Protein AF-A0A927RPT2-F1 (afdb_monomer_lite)

Organism: NCBI:txid648752

Radius of gyration: 16.85 Å; chains: 1; bounding box: 37×35×57 Å

Structure (mmCIF, N/CA/C/O backbone):
data_AF-A0A927RPT2-F1
#
_entry.id   AF-A0A927RPT2-F1
#
loop_
_atom_site.group_PDB
_atom_site.id
_atom_site.type_symbol
_atom_site.label_atom_id
_atom_site.label_alt_id
_atom_site.label_comp_id
_atom_site.label_asym_id
_atom_site.label_entity_id
_atom_site.label_seq_id
_atom_site.pdbx_PDB_ins_code
_atom_site.Cartn_x
_atom_site.Cartn_y
_atom_site.Cartn_z
_atom_site.occupancy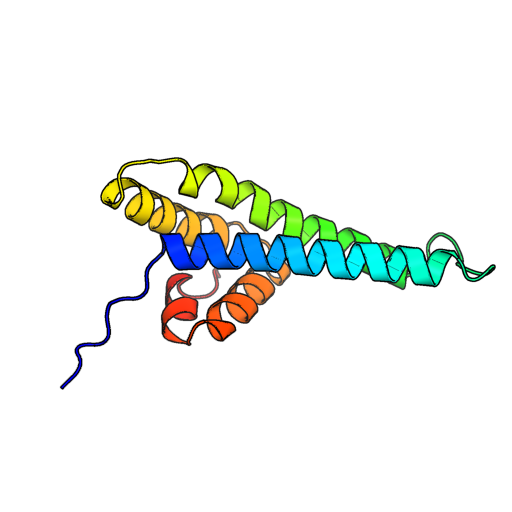
_atom_site.B_iso_or_equiv
_atom_site.auth_seq_id
_atom_site.auth_comp_id
_atom_site.auth_asym_id
_atom_site.auth_atom_id
_atom_site.pdbx_PDB_model_num
ATOM 1 N N . MET A 1 1 ? 2.027 20.864 27.522 1.00 41.81 1 MET A N 1
ATOM 2 C CA . MET A 1 1 ? 2.368 19.452 27.243 1.00 41.81 1 MET A CA 1
ATOM 3 C C . MET A 1 1 ? 1.421 18.969 26.150 1.00 41.81 1 MET A C 1
ATOM 5 O O . MET A 1 1 ? 0.259 18.718 26.440 1.00 41.81 1 MET A O 1
ATOM 9 N N . PHE A 1 2 ? 1.846 18.984 24.883 1.00 44.00 2 PHE A N 1
ATOM 10 C CA . PHE A 1 2 ? 1.004 18.515 23.776 1.00 44.00 2 PHE A CA 1
ATOM 11 C C . PHE A 1 2 ? 0.987 16.987 23.801 1.00 44.00 2 PHE A C 1
ATOM 13 O O . PHE A 1 2 ? 2.031 16.348 23.716 1.00 44.00 2 PHE A O 1
ATOM 20 N N . ARG A 1 3 ? -0.194 16.400 23.994 1.00 49.38 3 ARG A N 1
ATOM 21 C CA . ARG A 1 3 ? -0.384 14.950 23.950 1.00 49.38 3 ARG A CA 1
ATOM 22 C C . ARG A 1 3 ? -0.233 14.536 22.486 1.00 49.38 3 ARG A C 1
ATOM 24 O O . ARG A 1 3 ? -1.083 14.910 21.682 1.00 49.38 3 ARG A O 1
ATOM 31 N N . ALA A 1 4 ? 0.847 13.837 22.138 1.00 60.62 4 ALA A N 1
ATOM 32 C CA . ALA A 1 4 ? 1.010 13.287 20.795 1.00 60.62 4 ALA A CA 1
ATOM 33 C C . ALA A 1 4 ? -0.232 12.442 20.470 1.00 60.62 4 ALA A C 1
ATOM 35 O O . ALA A 1 4 ? -0.588 11.524 21.218 1.00 60.62 4 ALA A O 1
ATOM 36 N N . SER A 1 5 ? -0.964 12.821 19.423 1.00 70.06 5 SER A N 1
ATOM 37 C CA . SER A 1 5 ? -2.113 12.048 18.961 1.00 70.06 5 SER A CA 1
ATOM 38 C C . SER A 1 5 ? -1.617 10.695 18.468 1.00 70.06 5 SER A C 1
ATOM 40 O O . SER A 1 5 ? -0.622 10.649 17.748 1.00 70.06 5 SER A O 1
ATOM 42 N N . LYS A 1 6 ? -2.307 9.607 18.827 1.00 83.00 6 LYS A N 1
ATOM 43 C CA . LYS A 1 6 ? -1.976 8.269 18.319 1.00 83.00 6 LYS A CA 1
ATOM 44 C C . LYS A 1 6 ? -1.914 8.285 16.779 1.00 83.00 6 LYS A C 1
ATOM 46 O O . LYS A 1 6 ? -2.771 8.938 16.173 1.00 83.00 6 LYS A O 1
ATOM 51 N N . PRO A 1 7 ? -0.953 7.577 16.159 1.00 87.31 7 PRO A N 1
ATOM 52 C CA . PRO A 1 7 ? -0.863 7.493 14.706 1.00 87.31 7 PRO A CA 1
ATOM 53 C C . PRO A 1 7 ? -2.150 6.889 14.126 1.00 87.31 7 PRO A C 1
ATOM 55 O O . PRO A 1 7 ? -2.715 5.940 14.674 1.00 87.31 7 PRO A O 1
ATOM 58 N N . SER A 1 8 ? -2.641 7.483 13.037 1.00 94.38 8 SER A N 1
ATOM 59 C CA . SER A 1 8 ? -3.857 7.046 12.340 1.00 94.38 8 SER A CA 1
ATOM 60 C C . SER A 1 8 ? -3.507 5.974 11.312 1.00 94.38 8 SER A C 1
ATOM 62 O O . SER A 1 8 ? -2.627 6.173 10.472 1.00 94.38 8 SER A O 1
ATOM 64 N N . ARG A 1 9 ? -4.216 4.846 11.352 1.00 94.31 9 ARG A N 1
ATOM 65 C CA . ARG A 1 9 ? -3.978 3.711 10.454 1.00 94.31 9 ARG A CA 1
ATOM 66 C C . ARG A 1 9 ? -4.550 3.983 9.079 1.00 94.31 9 ARG A C 1
ATOM 68 O O . ARG A 1 9 ? -3.889 3.712 8.084 1.00 94.31 9 ARG A O 1
ATOM 75 N N . SER A 1 10 ? -5.722 4.613 9.014 1.00 94.44 10 SER A N 1
ATOM 76 C CA . SER A 1 10 ? -6.282 5.050 7.731 1.00 94.44 10 SER A CA 1
ATOM 77 C C . SER A 1 10 ? -5.367 6.066 7.030 1.00 94.44 10 SER A C 1
ATOM 79 O O . SER A 1 10 ? -5.184 5.999 5.815 1.00 94.44 10 SER A O 1
ATOM 81 N N . ARG A 1 11 ? -4.695 6.946 7.790 1.00 94.75 11 ARG A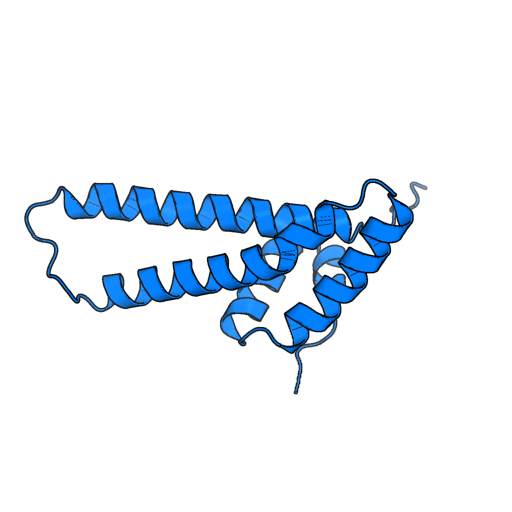 N 1
ATOM 82 C CA . ARG A 1 11 ? -3.653 7.836 7.258 1.00 94.75 11 ARG A CA 1
ATOM 83 C C . ARG A 1 11 ? -2.425 7.069 6.769 1.00 94.75 11 ARG A C 1
ATOM 85 O O . ARG A 1 11 ? -1.911 7.409 5.708 1.00 94.75 11 ARG A O 1
ATOM 92 N N . ALA A 1 12 ? -1.961 6.066 7.514 1.00 95.19 12 ALA A N 1
ATOM 93 C CA . ALA A 1 12 ? -0.839 5.220 7.104 1.00 95.19 12 ALA A CA 1
ATOM 94 C C . ALA A 1 12 ? -1.129 4.533 5.758 1.00 95.19 12 ALA A C 1
ATOM 96 O O . ALA A 1 12 ? -0.338 4.633 4.823 1.00 95.19 12 ALA A O 1
ATOM 97 N N . VAL A 1 13 ? -2.316 3.930 5.631 1.00 95.19 13 VAL A N 1
ATOM 98 C CA . VAL A 1 13 ? -2.797 3.304 4.393 1.00 95.19 13 VAL A CA 1
ATOM 99 C C . VAL A 1 13 ? -2.884 4.318 3.249 1.00 95.19 13 VAL A C 1
ATOM 101 O O . VAL A 1 13 ? -2.345 4.081 2.170 1.00 95.19 13 VAL A O 1
ATOM 104 N N . GLY A 1 14 ? -3.501 5.481 3.483 1.00 95.12 14 GLY A N 1
ATOM 105 C CA . GLY A 1 14 ? -3.590 6.540 2.473 1.00 95.12 14 GLY A CA 1
ATOM 106 C C . GLY A 1 14 ? -2.223 7.039 2.004 1.00 95.12 14 GLY A C 1
ATOM 107 O O . GLY A 1 14 ? -2.038 7.321 0.821 1.00 95.12 14 GLY A O 1
ATOM 108 N N . TYR A 1 15 ? -1.246 7.100 2.906 1.00 95.75 15 TYR A N 1
ATOM 109 C CA . TYR A 1 15 ? 0.117 7.475 2.560 1.00 95.75 15 TYR A CA 1
ATOM 110 C C . TYR A 1 15 ? 0.828 6.404 1.732 1.00 95.75 15 TYR A C 1
ATOM 112 O O . TYR A 1 15 ? 1.458 6.752 0.738 1.00 95.75 15 TYR A O 1
ATOM 120 N N . LEU A 1 16 ? 0.685 5.120 2.079 1.00 95.62 16 LEU A N 1
ATOM 121 C CA . LEU A 1 16 ? 1.216 4.016 1.271 1.00 95.62 16 LEU A CA 1
ATOM 122 C C . LEU A 1 16 ? 0.661 4.050 -0.156 1.00 95.62 16 LEU A C 1
ATOM 124 O O . LEU A 1 16 ? 1.437 4.002 -1.107 1.00 95.62 16 LEU A O 1
ATOM 128 N N . LEU A 1 17 ? -0.654 4.223 -0.315 1.00 95.44 17 LEU A N 1
ATOM 129 C CA . LEU A 1 17 ? -1.287 4.355 -1.632 1.00 95.44 17 LEU A CA 1
ATOM 130 C C . LEU A 1 17 ? -0.736 5.550 -2.414 1.00 95.44 17 LEU A C 1
ATOM 132 O O . LEU A 1 17 ? -0.409 5.435 -3.595 1.00 95.44 17 LEU A O 1
ATOM 136 N N . HIS A 1 18 ? -0.606 6.702 -1.755 1.00 95.25 18 HIS A N 1
ATOM 137 C CA . HIS A 1 18 ? -0.072 7.902 -2.387 1.00 95.25 18 HIS A CA 1
ATOM 138 C C . HIS A 1 18 ? 1.380 7.712 -2.846 1.00 95.25 18 HIS A C 1
ATOM 140 O O . HIS A 1 18 ? 1.698 8.006 -3.998 1.00 95.25 18 HIS A O 1
ATOM 146 N N . GLN A 1 19 ? 2.241 7.176 -1.976 1.00 96.00 19 GLN A N 1
ATOM 147 C CA . GLN A 1 19 ? 3.638 6.889 -2.300 1.00 96.00 19 GLN A CA 1
ATOM 148 C C . GLN A 1 19 ? 3.757 5.867 -3.428 1.00 96.00 19 GLN A C 1
ATOM 150 O O . GLN A 1 19 ? 4.542 6.074 -4.349 1.00 96.00 19 GLN A O 1
ATOM 155 N N . GLY A 1 20 ? 2.941 4.811 -3.412 1.00 95.00 20 GLY A N 1
ATOM 156 C CA . GLY A 1 20 ? 2.952 3.808 -4.470 1.00 95.00 20 GLY A CA 1
ATOM 157 C C . GLY A 1 20 ? 2.595 4.391 -5.836 1.00 95.00 20 GLY A C 1
ATOM 158 O O . GLY A 1 20 ? 3.303 4.155 -6.813 1.00 95.00 20 GLY A O 1
ATOM 159 N N . ILE A 1 21 ? 1.565 5.242 -5.903 1.00 94.56 21 ILE A N 1
ATOM 160 C CA . ILE A 1 21 ? 1.195 5.951 -7.138 1.00 94.56 21 ILE A CA 1
ATOM 161 C C . ILE A 1 21 ? 2.336 6.853 -7.626 1.00 94.56 21 ILE A C 1
ATOM 163 O O . ILE A 1 21 ? 2.619 6.885 -8.827 1.00 94.56 21 ILE A O 1
ATOM 167 N N . LEU A 1 22 ? 2.980 7.603 -6.726 1.00 94.19 22 LEU A N 1
ATOM 168 C CA . LEU A 1 22 ? 4.088 8.489 -7.090 1.00 94.19 22 LEU A CA 1
ATOM 169 C C . LEU A 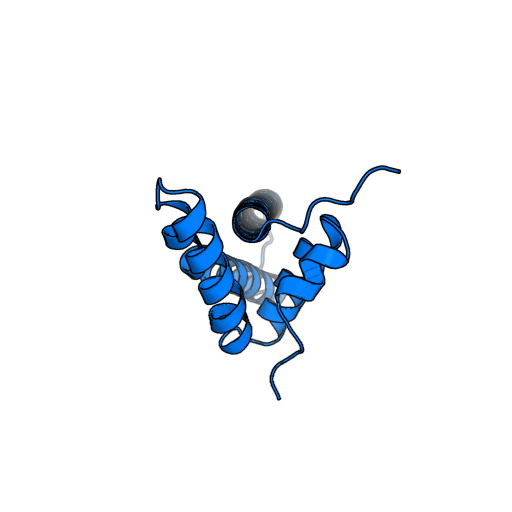1 22 ? 5.302 7.710 -7.600 1.00 94.19 22 LEU A C 1
ATOM 171 O O . LEU A 1 22 ? 5.854 8.083 -8.634 1.00 94.19 22 LEU A O 1
ATOM 175 N N . GLU A 1 23 ? 5.687 6.625 -6.927 1.00 93.56 23 GLU A N 1
ATOM 176 C CA . GLU A 1 23 ? 6.838 5.808 -7.319 1.00 93.56 23 GLU A CA 1
ATOM 177 C C . GLU A 1 23 ? 6.586 5.146 -8.677 1.00 93.56 23 GLU A C 1
ATOM 179 O O . GLU A 1 23 ? 7.410 5.292 -9.576 1.00 93.56 23 GLU A O 1
ATOM 184 N N . ILE A 1 24 ? 5.409 4.535 -8.887 1.00 91.75 24 ILE A N 1
ATOM 185 C CA . ILE A 1 24 ? 5.013 3.949 -10.182 1.00 91.75 24 ILE A CA 1
ATOM 186 C C . ILE A 1 24 ? 5.042 5.000 -11.297 1.00 91.75 24 ILE A C 1
ATOM 188 O O . ILE A 1 24 ? 5.540 4.729 -12.392 1.00 91.75 24 ILE A O 1
ATOM 192 N N . ARG A 1 25 ? 4.541 6.215 -11.040 1.00 89.06 25 ARG A N 1
ATOM 193 C CA . ARG A 1 25 ? 4.559 7.308 -12.024 1.00 89.06 25 ARG A CA 1
ATOM 194 C C . ARG A 1 25 ? 5.969 7.782 -12.348 1.00 89.06 25 ARG A C 1
ATOM 196 O O . ARG A 1 25 ? 6.277 7.954 -13.524 1.00 89.06 25 ARG A O 1
ATOM 203 N N . ALA A 1 26 ? 6.809 7.990 -11.337 1.00 86.69 26 ALA A N 1
ATOM 204 C CA . ALA A 1 26 ? 8.195 8.414 -11.519 1.00 86.69 26 ALA A CA 1
ATOM 205 C C . ALA A 1 26 ? 8.979 7.376 -12.329 1.00 86.69 26 ALA A C 1
ATOM 207 O O . ALA A 1 26 ? 9.648 7.712 -13.304 1.00 86.69 26 ALA A O 1
ATOM 208 N N . MET A 1 27 ? 8.800 6.106 -11.975 1.00 86.75 27 MET A N 1
ATOM 209 C CA . MET A 1 27 ? 9.326 4.957 -12.691 1.00 86.75 27 MET A CA 1
ATOM 210 C C . MET A 1 27 ? 8.843 4.947 -14.157 1.00 86.75 27 MET A C 1
ATOM 212 O O . MET A 1 27 ? 9.656 4.898 -15.080 1.00 86.75 27 MET A O 1
ATOM 216 N N . SER A 1 28 ? 7.536 5.045 -14.402 1.00 82.94 28 SER A N 1
ATOM 217 C CA . SER A 1 28 ? 6.953 5.102 -15.758 1.00 82.94 28 SER A CA 1
ATOM 218 C C . SER A 1 28 ? 7.505 6.249 -16.601 1.00 82.94 28 SER A C 1
ATOM 220 O O . SER A 1 28 ? 7.882 6.039 -17.750 1.00 82.94 28 SER A O 1
ATOM 222 N N . ALA A 1 29 ? 7.626 7.447 -16.028 1.00 80.44 29 ALA A N 1
ATOM 223 C CA . ALA A 1 29 ? 8.170 8.606 -16.729 1.00 80.44 29 ALA A CA 1
ATOM 224 C C . ALA A 1 29 ? 9.664 8.450 -17.058 1.00 80.44 29 ALA A C 1
ATOM 226 O O . ALA A 1 29 ? 10.081 8.759 -18.175 1.00 80.44 29 ALA A O 1
ATOM 227 N N . ALA A 1 30 ? 10.461 7.940 -16.113 1.00 75.69 30 ALA A N 1
ATOM 228 C CA . ALA A 1 30 ? 11.882 7.678 -16.326 1.00 75.69 30 ALA A CA 1
ATOM 229 C C . ALA A 1 30 ? 12.105 6.669 -17.463 1.00 75.69 30 ALA A C 1
ATOM 231 O O . ALA A 1 30 ? 12.996 6.864 -18.289 1.00 75.69 30 ALA A O 1
ATOM 232 N N . ARG A 1 31 ? 11.254 5.635 -17.567 1.00 68.31 31 ARG A N 1
ATOM 233 C CA . ARG A 1 31 ? 11.317 4.679 -18.681 1.00 68.31 31 ARG A CA 1
ATOM 234 C C . ARG A 1 31 ? 11.021 5.343 -20.020 1.00 68.31 31 ARG A C 1
ATOM 236 O O . ARG A 1 31 ? 11.781 5.117 -20.957 1.00 68.31 31 ARG A O 1
ATOM 243 N N . THR A 1 32 ? 9.980 6.171 -20.105 1.00 66.62 32 THR A N 1
ATOM 244 C CA . THR A 1 32 ? 9.643 6.895 -21.342 1.00 66.62 32 THR A CA 1
ATOM 245 C C . THR A 1 32 ? 10.830 7.716 -21.845 1.00 66.62 32 THR A C 1
ATOM 247 O O . THR A 1 32 ? 11.167 7.630 -23.022 1.00 66.62 32 THR A O 1
ATOM 250 N N . LEU A 1 33 ? 11.517 8.433 -20.948 1.00 63.34 33 LEU A N 1
ATOM 251 C CA . LEU A 1 33 ? 12.695 9.241 -21.287 1.00 63.34 33 LEU A CA 1
ATOM 252 C C . LEU A 1 33 ? 13.892 8.400 -21.766 1.00 63.34 33 LEU A C 1
ATOM 254 O O . LEU A 1 33 ? 14.604 8.816 -22.673 1.00 63.34 33 LEU A O 1
ATOM 258 N N . LEU A 1 34 ? 14.103 7.214 -21.189 1.00 63.56 34 LEU A N 1
ATOM 259 C CA . LEU A 1 34 ? 15.183 6.301 -21.589 1.00 63.56 34 LEU A CA 1
ATOM 260 C C . LEU A 1 34 ? 14.862 5.511 -22.867 1.00 63.56 34 LEU A C 1
ATOM 262 O O . LEU A 1 34 ? 15.769 5.065 -23.556 1.00 63.56 34 LEU A O 1
ATOM 266 N N . SER A 1 35 ? 13.580 5.301 -23.181 1.00 57.47 35 SER A N 1
ATOM 267 C CA . SER A 1 35 ? 13.145 4.595 -24.397 1.00 57.47 35 SER A CA 1
ATOM 268 C C . SER A 1 35 ? 13.190 5.455 -25.662 1.00 57.47 35 SER A C 1
ATOM 270 O O . SER A 1 35 ? 13.181 4.914 -26.762 1.00 57.47 35 SER A O 1
ATOM 272 N N . THR A 1 36 ? 13.232 6.783 -25.512 1.00 56.78 36 THR A N 1
ATOM 273 C CA . THR A 1 36 ? 13.403 7.726 -26.627 1.00 56.78 36 THR A CA 1
ATOM 274 C C . THR A 1 36 ? 14.853 7.869 -27.091 1.00 56.78 36 THR A C 1
ATOM 276 O O . THR A 1 36 ? 15.075 8.439 -28.154 1.00 56.78 36 THR A O 1
ATOM 279 N N . ASP A 1 37 ? 15.819 7.341 -26.334 1.00 55.94 37 ASP A N 1
ATOM 280 C CA . ASP A 1 37 ? 17.182 7.127 -26.822 1.00 55.94 37 ASP A CA 1
ATOM 281 C C . ASP A 1 37 ? 17.189 5.842 -27.668 1.00 55.94 37 ASP A C 1
ATOM 283 O O . ASP A 1 37 ? 16.850 4.758 -27.182 1.00 55.94 37 ASP A O 1
ATOM 287 N N . GLU A 1 38 ? 17.531 5.964 -28.952 1.00 50.34 38 GLU A N 1
ATOM 288 C CA . GLU A 1 38 ? 17.628 4.870 -29.929 1.00 50.34 38 GLU A CA 1
ATOM 289 C C . GLU A 1 38 ? 18.726 3.866 -29.523 1.00 50.34 38 GLU A C 1
ATOM 291 O O . GLU A 1 38 ? 19.843 3.881 -30.032 1.00 50.34 38 GLU A O 1
ATOM 296 N N . GLY A 1 39 ? 18.437 2.999 -28.554 1.00 55.03 39 GLY A N 1
ATOM 297 C CA . GLY A 1 39 ? 19.401 2.008 -28.066 1.00 55.03 39 GLY A CA 1
ATOM 298 C C . GLY A 1 39 ? 18.941 1.151 -26.888 1.00 55.03 39 GLY A C 1
ATOM 299 O O . GLY A 1 39 ? 19.746 0.394 -26.349 1.00 55.03 39 GLY A O 1
ATOM 300 N N . ALA A 1 40 ? 17.680 1.254 -26.458 1.00 58.16 40 ALA A N 1
ATOM 301 C CA . ALA A 1 40 ? 17.165 0.423 -25.375 1.00 58.16 40 ALA A CA 1
ATOM 302 C C . ALA A 1 40 ? 17.096 -1.055 -25.808 1.00 58.16 40 ALA A C 1
ATOM 304 O O . ALA A 1 40 ? 16.204 -1.444 -26.559 1.00 58.16 40 ALA A O 1
ATOM 305 N N . ASP A 1 41 ? 18.040 -1.859 -25.317 1.00 58.56 41 ASP A N 1
ATOM 306 C CA . ASP A 1 41 ? 18.103 -3.304 -25.545 1.00 58.56 41 ASP A CA 1
ATOM 307 C C . ASP A 1 41 ? 16.913 -4.004 -24.849 1.00 58.56 41 ASP A C 1
ATOM 309 O O . ASP A 1 41 ? 16.815 -3.943 -23.612 1.00 58.56 41 ASP A O 1
ATOM 313 N N . PRO A 1 42 ? 15.973 -4.614 -25.600 1.00 56.56 42 PRO A N 1
ATOM 314 C CA . PRO A 1 42 ? 14.815 -5.286 -25.024 1.00 56.56 42 PRO A CA 1
ATOM 315 C C . PRO A 1 42 ? 15.265 -6.482 -24.182 1.00 56.56 42 PRO A C 1
ATOM 317 O O . PRO A 1 42 ? 15.923 -7.391 -24.686 1.00 56.56 42 PRO A O 1
ATOM 320 N N . GLY A 1 43 ? 14.887 -6.513 -22.903 1.00 57.94 43 GLY A N 1
ATOM 321 C CA . GLY A 1 43 ? 15.286 -7.595 -21.992 1.00 57.94 43 GLY A CA 1
ATOM 322 C C . GLY A 1 43 ? 16.555 -7.314 -21.186 1.00 57.94 43 GLY A C 1
ATOM 323 O O . GLY A 1 43 ? 17.094 -8.220 -20.548 1.00 57.94 43 GLY A O 1
ATOM 324 N N . SER A 1 44 ? 17.008 -6.058 -21.155 1.00 52.59 44 SER A N 1
ATOM 325 C CA . SER A 1 44 ? 17.998 -5.597 -20.182 1.00 52.59 44 SER A CA 1
ATOM 326 C C . SER A 1 44 ? 17.596 -6.006 -18.748 1.00 52.59 44 SER A C 1
ATOM 328 O O . SER A 1 44 ? 16.424 -5.879 -18.371 1.00 52.59 44 SER A O 1
ATOM 330 N N . PRO A 1 45 ? 18.544 -6.441 -17.895 1.00 53.25 45 PRO A N 1
ATOM 331 C CA . PRO A 1 45 ? 18.276 -6.742 -16.486 1.00 53.25 45 PRO A CA 1
ATOM 332 C C . PRO A 1 45 ? 17.592 -5.579 -15.750 1.00 53.25 45 PRO A C 1
ATOM 334 O O . PRO A 1 45 ? 16.746 -5.804 -14.888 1.00 53.25 45 PRO A O 1
ATOM 337 N N . TYR A 1 46 ? 17.895 -4.339 -16.153 1.00 51.66 46 TYR A N 1
ATOM 338 C CA . TYR A 1 46 ? 17.280 -3.122 -15.621 1.00 51.66 46 TYR A CA 1
ATOM 339 C C . TYR A 1 46 ? 15.790 -2.983 -15.979 1.00 51.66 46 TYR A C 1
ATOM 341 O O . TYR A 1 46 ? 15.028 -2.393 -15.218 1.00 51.66 46 TYR A O 1
ATOM 349 N N . GLU A 1 47 ? 15.355 -3.526 -17.119 1.00 56.91 47 GLU A N 1
ATOM 350 C CA . GLU A 1 47 ? 13.951 -3.511 -17.546 1.00 56.91 47 GLU A CA 1
ATOM 351 C C . GLU A 1 47 ? 13.120 -4.544 -16.771 1.00 56.91 47 GLU A C 1
ATOM 353 O O . GLU A 1 47 ? 11.993 -4.266 -16.353 1.00 56.91 47 GLU A O 1
ATOM 358 N N . THR A 1 48 ? 13.716 -5.710 -16.507 1.00 60.12 48 THR A N 1
ATOM 359 C CA . THR A 1 48 ? 13.086 -6.779 -15.717 1.00 60.12 48 THR A CA 1
ATOM 360 C C . THR A 1 48 ? 12.916 -6.366 -14.251 1.00 60.12 48 THR A C 1
ATOM 362 O O . THR A 1 48 ? 11.852 -6.580 -13.671 1.00 60.12 48 THR A O 1
ATOM 365 N N . ASP A 1 49 ? 13.929 -5.718 -13.669 1.00 74.69 49 ASP A N 1
ATOM 366 C CA . ASP A 1 49 ? 13.914 -5.266 -12.269 1.00 74.69 49 ASP A CA 1
ATOM 367 C C . ASP A 1 49 ? 12.874 -4.153 -12.032 1.00 74.69 49 ASP A C 1
ATOM 369 O O . ASP A 1 49 ? 12.133 -4.137 -11.049 1.00 74.69 49 ASP A O 1
ATOM 373 N N . TYR A 1 50 ? 12.721 -3.264 -13.013 1.00 79.69 50 TYR A N 1
ATOM 374 C CA . TYR A 1 50 ? 11.742 -2.184 -12.994 1.00 79.69 50 TYR A CA 1
ATOM 375 C C . TYR A 1 50 ? 10.281 -2.668 -13.032 1.00 79.69 50 TYR A C 1
ATOM 377 O O . TYR A 1 50 ? 9.454 -2.211 -12.237 1.00 79.69 50 TYR A O 1
ATOM 385 N N . LEU A 1 51 ? 9.942 -3.584 -13.949 1.00 83.12 51 LEU A N 1
ATOM 386 C CA . LEU A 1 51 ? 8.572 -4.099 -14.053 1.00 83.12 51 LEU A CA 1
ATOM 387 C C . LEU A 1 51 ? 8.206 -4.904 -12.808 1.00 83.12 51 LEU A C 1
ATOM 389 O O . LEU A 1 51 ? 7.106 -4.742 -12.283 1.00 83.12 51 LEU A O 1
ATOM 393 N N . ALA A 1 52 ? 9.147 -5.699 -12.289 1.00 85.12 52 ALA A N 1
ATOM 394 C CA . ALA A 1 52 ? 8.980 -6.403 -11.022 1.00 85.12 52 ALA A CA 1
ATOM 395 C C . ALA A 1 52 ? 8.733 -5.425 -9.861 1.00 85.12 52 ALA A C 1
ATOM 397 O O . ALA A 1 52 ? 7.867 -5.663 -9.018 1.00 85.12 52 ALA A O 1
ATOM 398 N N . ARG A 1 53 ? 9.436 -4.285 -9.843 1.00 88.19 53 ARG A N 1
ATOM 399 C CA . ARG A 1 53 ? 9.250 -3.239 -8.834 1.00 88.19 53 ARG A CA 1
ATOM 400 C C . ARG A 1 53 ? 7.879 -2.571 -8.916 1.00 88.19 53 ARG A C 1
ATOM 402 O O . ARG A 1 53 ? 7.235 -2.397 -7.882 1.00 88.19 53 ARG A O 1
ATOM 409 N N . ILE A 1 54 ? 7.421 -2.212 -10.117 1.00 90.56 54 ILE A N 1
ATOM 410 C CA . ILE A 1 54 ? 6.073 -1.663 -10.321 1.00 90.56 54 ILE A CA 1
ATOM 411 C C . ILE A 1 54 ? 5.013 -2.670 -9.904 1.00 90.56 54 ILE A C 1
ATOM 413 O O . ILE A 1 54 ? 4.096 -2.292 -9.179 1.00 90.56 54 ILE A O 1
ATOM 417 N N . GLN A 1 55 ? 5.152 -3.927 -10.329 1.00 90.06 55 GLN A N 1
ATOM 418 C CA . GLN A 1 55 ? 4.215 -4.991 -9.985 1.00 90.06 55 GLN A CA 1
ATOM 419 C C . GLN A 1 55 ? 4.096 -5.129 -8.465 1.00 90.06 55 GLN A C 1
ATOM 421 O O . GLN A 1 55 ? 2.997 -5.052 -7.930 1.00 90.06 55 GLN A O 1
ATOM 426 N N . LEU A 1 56 ? 5.230 -5.201 -7.763 1.00 92.19 56 LEU A N 1
ATOM 427 C CA . LEU A 1 56 ? 5.269 -5.297 -6.307 1.00 92.19 56 LEU A CA 1
ATOM 428 C C . LEU A 1 56 ? 4.542 -4.136 -5.615 1.00 92.19 56 LEU A C 1
ATOM 430 O O . LEU A 1 56 ? 3.779 -4.355 -4.678 1.00 92.19 56 LEU A O 1
ATOM 434 N N . ILE A 1 57 ? 4.760 -2.896 -6.059 1.00 93.31 57 ILE A N 1
ATOM 435 C CA . ILE A 1 57 ? 4.094 -1.724 -5.467 1.00 93.31 57 ILE A CA 1
ATOM 436 C C . ILE A 1 57 ? 2.601 -1.716 -5.805 1.00 93.31 57 ILE A C 1
ATOM 438 O O . ILE A 1 57 ? 1.779 -1.370 -4.954 1.00 93.31 57 ILE A O 1
ATOM 442 N N . ALA A 1 58 ? 2.244 -2.088 -7.035 1.00 92.69 58 ALA A N 1
ATOM 443 C CA . ALA A 1 58 ? 0.864 -2.154 -7.488 1.00 92.69 58 ALA A CA 1
ATOM 444 C C . ALA A 1 58 ? 0.067 -3.202 -6.705 1.00 92.69 58 ALA A C 1
ATOM 446 O O . ALA A 1 58 ? -1.057 -2.900 -6.304 1.00 92.69 58 ALA A O 1
ATOM 447 N N . ASP A 1 59 ? 0.660 -4.367 -6.435 1.00 91.06 59 ASP A N 1
ATOM 448 C CA . ASP A 1 59 ? 0.061 -5.432 -5.630 1.00 91.06 59 ASP A CA 1
ATOM 449 C C . ASP A 1 59 ? -0.235 -4.923 -4.214 1.00 91.06 59 ASP A C 1
ATOM 451 O O . ASP A 1 59 ? -1.388 -4.946 -3.783 1.00 91.06 59 ASP A O 1
ATOM 455 N N . VAL A 1 60 ? 0.759 -4.325 -3.542 1.00 88.44 60 VAL A N 1
ATOM 456 C CA . VAL A 1 60 ? 0.564 -3.721 -2.212 1.00 88.44 60 VAL A CA 1
ATOM 457 C C . VAL A 1 60 ? -0.543 -2.658 -2.243 1.00 88.44 60 VAL A C 1
ATOM 459 O O . VAL A 1 60 ? -1.410 -2.630 -1.373 1.00 88.44 60 VAL A O 1
ATOM 462 N N . CYS A 1 61 ? -0.565 -1.782 -3.252 1.00 90.81 61 CYS A N 1
ATOM 463 C CA . CYS A 1 61 ? -1.583 -0.733 -3.346 1.00 90.81 61 CYS A CA 1
ATOM 464 C C . CYS A 1 61 ? -2.995 -1.285 -3.594 1.00 90.81 61 CYS A C 1
ATOM 466 O O . CYS A 1 61 ? -3.961 -0.789 -3.009 1.00 90.81 61 CYS A O 1
ATOM 468 N N . HIS A 1 62 ? -3.137 -2.302 -4.445 1.00 88.44 62 HIS A N 1
ATOM 469 C CA . HIS A 1 62 ? -4.437 -2.904 -4.748 1.00 88.44 62 HIS A CA 1
ATOM 470 C C . HIS A 1 62 ? -5.091 -3.499 -3.504 1.00 88.44 62 HIS A C 1
ATOM 472 O O . HIS A 1 62 ? -6.300 -3.367 -3.310 1.00 88.44 62 HIS A O 1
ATOM 478 N N . GLU A 1 63 ? -4.288 -4.102 -2.632 1.00 85.69 63 GLU A N 1
ATOM 479 C CA . GLU A 1 63 ? -4.761 -4.712 -1.394 1.00 85.69 63 GLU A CA 1
ATOM 480 C C . GLU A 1 63 ? -5.306 -3.701 -0.376 1.00 85.69 63 GLU A C 1
ATOM 482 O O . GLU A 1 63 ? -6.154 -4.049 0.450 1.00 85.69 63 GLU A O 1
ATOM 487 N N . PHE A 1 64 ? -4.855 -2.447 -0.454 1.00 86.94 64 PHE A N 1
ATOM 488 C CA . PHE A 1 64 ? -5.232 -1.370 0.458 1.00 86.94 64 PHE A CA 1
ATOM 489 C C . PHE A 1 64 ? -6.357 -0.467 -0.058 1.00 86.94 64 PHE A C 1
ATOM 491 O O . PHE A 1 64 ? -7.017 0.195 0.743 1.00 86.94 64 PHE A O 1
ATOM 498 N N . ALA A 1 65 ? -6.606 -0.420 -1.368 1.00 83.56 65 ALA A N 1
ATOM 499 C CA . ALA A 1 65 ? -7.582 0.502 -1.956 1.00 83.56 65 ALA A CA 1
ATOM 500 C C . ALA A 1 65 ? -9.009 0.399 -1.360 1.00 83.56 65 ALA A C 1
ATOM 502 O O . ALA A 1 65 ? -9.603 1.446 -1.084 1.00 83.56 65 ALA A O 1
ATOM 503 N N . PRO A 1 66 ? -9.565 -0.800 -1.078 1.00 85.94 66 PRO A N 1
ATOM 504 C CA . PRO A 1 66 ? -10.916 -0.916 -0.518 1.00 85.94 66 PRO A CA 1
ATOM 505 C C . PRO A 1 66 ? -11.044 -0.377 0.915 1.00 85.94 66 PRO A C 1
ATOM 507 O O . PRO A 1 66 ? -12.120 0.052 1.323 1.00 85.94 66 PRO A O 1
ATOM 510 N N . VAL A 1 67 ? -9.946 -0.358 1.679 1.00 86.62 67 VAL A N 1
ATOM 511 C CA . VAL A 1 67 ? -9.919 0.000 3.110 1.00 86.62 67 VAL A CA 1
ATOM 512 C C . VAL A 1 67 ? -10.439 1.414 3.361 1.00 86.62 67 VAL A C 1
ATOM 514 O O . VAL A 1 67 ? -11.083 1.687 4.374 1.00 86.62 67 VAL A O 1
ATOM 517 N N . LEU A 1 68 ? -10.157 2.333 2.437 1.00 86.81 68 LEU A N 1
ATOM 518 C CA . LEU A 1 68 ? -10.478 3.748 2.610 1.00 86.81 68 LEU A CA 1
ATOM 519 C C . LEU A 1 68 ? -11.909 4.111 2.196 1.00 86.81 68 LEU A C 1
ATOM 521 O O . LEU A 1 68 ? -12.335 5.235 2.476 1.00 86.81 68 LEU A O 1
ATOM 525 N N . MET A 1 69 ? -12.650 3.182 1.581 1.00 87.69 69 MET A N 1
ATOM 526 C CA . MET A 1 69 ? -13.991 3.424 1.034 1.00 87.69 69 MET A CA 1
ATOM 527 C C . MET A 1 69 ? -15.096 3.524 2.102 1.00 87.69 69 MET A C 1
ATOM 529 O O . MET A 1 69 ? -16.176 4.015 1.800 1.00 87.69 69 MET A O 1
ATOM 533 N N . ASN A 1 70 ? -14.845 3.100 3.346 1.00 86.12 70 ASN A N 1
ATOM 534 C CA . ASN A 1 70 ? -15.837 3.159 4.428 1.00 86.12 70 ASN A CA 1
ATOM 535 C C . ASN A 1 70 ? -16.049 4.588 4.935 1.00 86.12 70 ASN A C 1
ATOM 537 O O . ASN A 1 70 ? -15.138 5.154 5.529 1.00 86.12 70 ASN A O 1
ATOM 541 N N . ASP A 1 71 ? -17.246 5.160 4.801 1.00 88.50 71 ASP A N 1
ATOM 542 C CA . ASP A 1 71 ? -17.533 6.537 5.243 1.00 88.50 71 ASP A CA 1
ATOM 543 C C . ASP A 1 71 ? -17.478 6.725 6.767 1.00 88.50 71 ASP A C 1
ATOM 545 O O . ASP A 1 71 ? -17.133 7.807 7.258 1.00 88.50 71 ASP A O 1
ATOM 549 N N . ASN A 1 72 ? -17.721 5.663 7.537 1.00 93.50 72 ASN A N 1
ATOM 550 C CA . ASN A 1 72 ? -17.587 5.691 8.986 1.00 93.50 72 ASN A CA 1
ATOM 551 C C . ASN A 1 72 ? -16.105 5.719 9.397 1.00 93.50 72 ASN A C 1
ATOM 553 O O . ASN A 1 72 ? -15.333 4.805 9.118 1.00 93.50 72 ASN A O 1
ATOM 557 N N . ARG A 1 73 ? -15.692 6.778 10.107 1.00 90.94 73 ARG A N 1
ATOM 558 C CA . ARG A 1 73 ? -14.306 6.948 10.574 1.00 90.94 73 ARG A CA 1
ATOM 559 C C . ARG A 1 73 ? -13.825 5.807 11.478 1.00 90.94 73 ARG A C 1
ATOM 561 O O . ARG A 1 73 ? -12.658 5.444 11.373 1.00 90.94 73 ARG A O 1
ATOM 568 N N . GLY A 1 74 ? -14.674 5.297 12.370 1.00 91.31 74 GLY A N 1
ATOM 569 C CA . GLY A 1 74 ? -14.307 4.224 13.298 1.00 91.31 74 GLY A CA 1
ATOM 570 C C . GLY A 1 74 ? -14.030 2.920 12.557 1.00 91.31 74 GLY A C 1
ATOM 571 O O . GLY A 1 74 ? -12.931 2.385 12.652 1.00 91.31 74 GLY A O 1
ATOM 572 N N . GLU A 1 75 ? -14.987 2.494 11.733 1.00 93.06 75 GLU A N 1
ATOM 573 C CA . GLU A 1 75 ? -14.876 1.287 10.899 1.00 93.06 75 GLU A CA 1
ATOM 574 C C . GLU A 1 75 ? -13.704 1.376 9.914 1.00 93.06 75 GLU A C 1
ATOM 576 O O . GLU A 1 75 ? -13.003 0.397 9.691 1.00 93.06 75 GLU A O 1
ATOM 581 N N . ARG A 1 76 ? -13.428 2.561 9.355 1.00 94.00 76 ARG A N 1
ATOM 582 C CA . ARG A 1 76 ? -12.272 2.776 8.471 1.00 94.00 76 ARG A CA 1
ATOM 583 C C . ARG A 1 76 ? -10.937 2.605 9.195 1.00 94.00 76 ARG A C 1
ATOM 585 O O . ARG A 1 76 ? -9.986 2.105 8.604 1.00 94.00 76 ARG A O 1
ATOM 592 N N . GLU A 1 77 ? -10.833 3.054 10.445 1.00 94.75 77 GLU A N 1
ATOM 593 C CA . GLU A 1 77 ? -9.618 2.866 11.250 1.00 94.75 77 GLU A CA 1
ATOM 594 C C . GLU A 1 77 ? -9.413 1.404 11.652 1.00 94.75 77 GLU A C 1
ATOM 596 O O . GLU A 1 77 ? -8.276 0.937 11.650 1.00 94.75 77 GLU A O 1
ATOM 601 N N . GLU A 1 78 ? -10.493 0.688 11.963 1.00 93.12 78 GLU A N 1
ATOM 602 C CA . GLU A 1 78 ? -10.463 -0.746 12.261 1.00 93.12 78 GLU A CA 1
ATOM 603 C C . GLU A 1 78 ? -10.094 -1.563 11.018 1.00 93.12 78 GLU A C 1
ATOM 605 O O . GLU A 1 78 ? -9.096 -2.278 11.032 1.00 93.12 78 GLU A O 1
ATOM 610 N N . ALA A 1 79 ? -10.771 -1.330 9.890 1.00 93.00 79 ALA A N 1
ATOM 611 C CA . ALA A 1 79 ? -10.435 -1.955 8.613 1.00 93.00 79 ALA A CA 1
ATOM 612 C C . ALA A 1 79 ? -8.988 -1.662 8.184 1.00 93.00 79 ALA A C 1
ATOM 614 O O . ALA A 1 79 ? -8.316 -2.523 7.618 1.00 93.00 79 ALA A O 1
ATOM 615 N N . ALA A 1 80 ? -8.480 -0.456 8.462 1.00 94.19 80 ALA A N 1
ATOM 616 C CA . ALA A 1 80 ? -7.084 -0.120 8.205 1.00 94.19 80 ALA A CA 1
ATOM 617 C C . ALA A 1 80 ? -6.116 -0.840 9.147 1.00 94.19 80 ALA A C 1
ATOM 619 O O . ALA A 1 80 ? -5.012 -1.171 8.721 1.00 94.19 80 ALA A O 1
ATOM 620 N N . ALA A 1 81 ? -6.502 -1.096 10.398 1.00 92.94 81 ALA A N 1
ATOM 621 C CA . ALA A 1 81 ? -5.717 -1.916 11.317 1.00 92.94 81 ALA A CA 1
ATOM 622 C C . ALA A 1 81 ? -5.579 -3.342 10.794 1.00 92.94 81 ALA A C 1
ATOM 624 O O . ALA A 1 81 ? -4.459 -3.837 10.659 1.00 92.94 81 ALA A O 1
ATOM 625 N N . ASP A 1 82 ? -6.712 -3.947 10.453 1.00 91.56 82 ASP A N 1
ATOM 626 C CA . ASP A 1 82 ? -6.778 -5.324 9.983 1.00 91.56 82 ASP A CA 1
ATOM 627 C C . ASP A 1 82 ? -6.018 -5.481 8.671 1.00 91.56 82 ASP A C 1
ATOM 629 O O . ASP A 1 82 ? -5.208 -6.395 8.527 1.00 91.56 82 ASP A O 1
ATOM 633 N N . ALA A 1 83 ? -6.198 -4.540 7.739 1.00 91.81 83 ALA A N 1
ATOM 634 C CA . ALA A 1 83 ? -5.466 -4.543 6.485 1.00 91.81 83 ALA A CA 1
ATOM 635 C C . ALA A 1 83 ? -3.959 -4.381 6.701 1.00 91.81 83 ALA A C 1
ATOM 637 O O . ALA A 1 83 ? -3.193 -5.147 6.132 1.00 91.81 83 ALA A O 1
ATOM 638 N N . LEU A 1 84 ? -3.504 -3.426 7.520 1.00 93.25 84 LEU A N 1
ATOM 639 C CA . LEU A 1 84 ? -2.068 -3.261 7.769 1.00 93.25 84 LEU A CA 1
ATOM 640 C C . LEU A 1 84 ? -1.459 -4.524 8.379 1.00 93.25 84 LEU A C 1
ATOM 642 O O . LEU A 1 84 ? -0.394 -4.929 7.935 1.00 93.25 84 LEU A O 1
ATOM 646 N N . SER A 1 85 ? -2.136 -5.161 9.337 1.00 90.50 85 SER A N 1
ATOM 647 C CA . SER A 1 85 ? -1.646 -6.389 9.969 1.00 90.50 85 SER A CA 1
ATOM 648 C C . SER A 1 85 ? -1.621 -7.562 8.987 1.00 90.50 85 SER A C 1
ATOM 650 O O . SER A 1 85 ? -0.566 -8.139 8.737 1.00 90.50 85 SER A O 1
ATOM 652 N N . TYR A 1 86 ? -2.773 -7.899 8.401 1.00 88.56 86 TYR A N 1
ATOM 653 C CA . TYR A 1 86 ? -2.915 -9.066 7.530 1.00 88.56 86 TYR A CA 1
ATOM 654 C C . TYR A 1 86 ? -2.101 -8.922 6.243 1.00 88.56 86 TYR A C 1
ATOM 656 O O . TYR A 1 86 ? -1.385 -9.842 5.857 1.00 88.56 86 TYR A O 1
ATOM 664 N N . ARG A 1 87 ? -2.167 -7.758 5.579 1.00 88.50 87 ARG A N 1
ATOM 665 C CA . ARG A 1 87 ? -1.441 -7.537 4.320 1.00 88.50 87 ARG A CA 1
ATOM 666 C C . ARG A 1 87 ? 0.053 -7.538 4.543 1.00 88.50 87 ARG A C 1
ATOM 668 O O . ARG A 1 87 ? 0.768 -8.150 3.761 1.00 88.50 87 ARG A O 1
ATOM 675 N N . PHE A 1 88 ? 0.532 -6.928 5.625 1.00 89.06 88 PHE A N 1
ATOM 676 C CA . PHE A 1 88 ? 1.951 -6.985 5.949 1.00 89.06 88 PHE A CA 1
ATOM 677 C C . PHE A 1 88 ? 2.432 -8.426 6.161 1.00 89.06 88 PHE A C 1
ATOM 679 O O . PHE A 1 88 ? 3.490 -8.782 5.651 1.00 89.06 88 PHE A O 1
ATOM 686 N N . GLU A 1 89 ? 1.643 -9.268 6.834 1.00 89.75 89 GLU A N 1
ATOM 687 C CA . GLU A 1 89 ? 1.970 -10.680 7.060 1.00 89.75 89 GLU A CA 1
ATOM 688 C C . GLU A 1 89 ? 2.132 -11.466 5.750 1.00 89.75 89 GLU A C 1
ATOM 690 O O . GLU A 1 89 ? 3.134 -12.163 5.568 1.00 89.75 89 GLU A O 1
ATOM 695 N N . VAL A 1 90 ? 1.192 -11.304 4.814 1.00 88.56 90 VAL A N 1
ATOM 696 C CA . VAL A 1 90 ? 1.173 -12.057 3.546 1.00 88.56 90 VAL A CA 1
ATOM 697 C C . VAL A 1 90 ? 2.000 -11.416 2.423 1.00 88.56 90 VAL A C 1
ATOM 699 O O . VAL A 1 90 ? 2.229 -12.049 1.393 1.00 88.56 90 VAL A O 1
ATOM 702 N N . THR A 1 91 ? 2.480 -10.182 2.606 1.00 89.75 91 THR A N 1
ATOM 703 C CA . THR A 1 91 ? 3.332 -9.487 1.630 1.00 89.75 91 THR A CA 1
ATOM 704 C C . THR A 1 91 ? 4.738 -10.089 1.604 1.00 89.75 91 THR A C 1
ATOM 706 O O . THR A 1 91 ? 5.338 -10.385 2.641 1.00 89.75 91 THR A O 1
ATOM 709 N N . VAL A 1 92 ? 5.311 -10.208 0.404 1.00 90.12 92 VAL A N 1
ATOM 710 C CA . VAL A 1 92 ? 6.697 -10.660 0.197 1.00 90.12 92 VAL A CA 1
ATOM 711 C C . VAL A 1 92 ? 7.723 -9.751 0.907 1.00 90.12 92 VAL A C 1
ATOM 713 O O . VAL A 1 92 ? 7.463 -8.558 1.100 1.00 90.12 92 VAL A O 1
ATOM 716 N N . PRO A 1 93 ? 8.919 -10.251 1.283 1.00 90.50 93 PRO A N 1
ATOM 717 C CA . PRO A 1 93 ? 9.897 -9.485 2.064 1.00 90.50 93 PRO A CA 1
ATOM 718 C C . PRO A 1 93 ? 10.252 -8.109 1.482 1.00 90.50 93 PRO A C 1
ATOM 720 O O . PRO A 1 93 ? 10.357 -7.128 2.216 1.00 90.50 93 PRO A O 1
ATOM 723 N N . GLU A 1 94 ? 10.412 -8.008 0.166 1.00 89.81 94 GLU A N 1
ATOM 724 C CA . GLU A 1 94 ? 10.700 -6.765 -0.551 1.00 89.81 94 GLU A CA 1
ATOM 725 C C . GLU A 1 94 ? 9.565 -5.737 -0.394 1.00 89.81 94 GLU A C 1
ATOM 727 O O . GLU A 1 94 ? 9.827 -4.547 -0.194 1.00 89.81 94 GLU A O 1
ATOM 732 N N . GLY A 1 95 ? 8.309 -6.192 -0.434 1.00 90.62 95 GLY A N 1
ATOM 733 C CA . GLY A 1 95 ? 7.125 -5.358 -0.227 1.00 90.62 95 GLY A CA 1
ATOM 734 C C . GLY A 1 95 ? 7.032 -4.872 1.213 1.00 90.62 95 GLY A C 1
ATOM 735 O O . GLY A 1 95 ? 6.847 -3.677 1.446 1.00 90.62 95 GLY A O 1
ATOM 736 N N . ARG A 1 96 ? 7.308 -5.751 2.184 1.00 92.94 96 ARG A N 1
ATOM 737 C CA . ARG A 1 96 ? 7.398 -5.380 3.605 1.00 92.94 96 ARG A CA 1
ATOM 738 C C . ARG A 1 96 ? 8.461 -4.312 3.853 1.00 92.94 96 ARG A C 1
ATOM 740 O O . ARG A 1 96 ? 8.195 -3.317 4.530 1.00 92.94 96 ARG A O 1
ATOM 747 N N . ARG A 1 97 ? 9.656 -4.477 3.269 1.00 92.19 97 ARG A N 1
ATOM 748 C CA . ARG A 1 97 ? 10.737 -3.479 3.353 1.00 92.19 97 ARG A CA 1
ATOM 749 C C . ARG A 1 97 ? 10.308 -2.140 2.764 1.00 92.19 97 ARG A C 1
ATOM 751 O O . ARG A 1 97 ? 10.563 -1.105 3.377 1.00 92.19 97 ARG A O 1
ATOM 758 N N . TRP A 1 98 ? 9.623 -2.155 1.621 1.00 94.00 98 TRP A N 1
ATOM 759 C CA . TRP A 1 98 ? 9.088 -0.936 1.026 1.00 94.00 98 TRP A CA 1
ATOM 760 C C . TRP A 1 98 ? 8.059 -0.249 1.930 1.00 94.00 98 TRP A C 1
ATOM 762 O O . TRP A 1 98 ? 8.220 0.934 2.226 1.00 94.00 98 TRP A O 1
ATOM 772 N N . MET A 1 99 ? 7.062 -0.985 2.431 1.00 94.38 99 MET A N 1
ATOM 773 C CA . MET A 1 99 ? 6.032 -0.446 3.325 1.00 94.38 99 MET A CA 1
ATOM 774 C C . MET A 1 99 ? 6.648 0.195 4.572 1.00 94.38 99 MET A C 1
ATOM 776 O O . MET A 1 99 ? 6.311 1.329 4.910 1.00 94.38 99 MET A O 1
ATOM 780 N N . ARG A 1 100 ? 7.599 -0.490 5.226 1.00 94.69 100 ARG A N 1
ATOM 781 C CA . ARG A 1 100 ? 8.321 0.048 6.391 1.00 94.69 100 ARG A CA 1
ATOM 782 C C . ARG A 1 100 ? 9.065 1.334 6.054 1.00 94.69 100 ARG A C 1
ATOM 784 O O . ARG A 1 100 ? 8.958 2.300 6.804 1.00 94.69 100 ARG A O 1
ATOM 791 N N . ALA A 1 101 ? 9.796 1.350 4.939 1.00 93.50 101 ALA A N 1
ATOM 792 C CA . ALA A 1 101 ? 10.555 2.521 4.520 1.00 93.50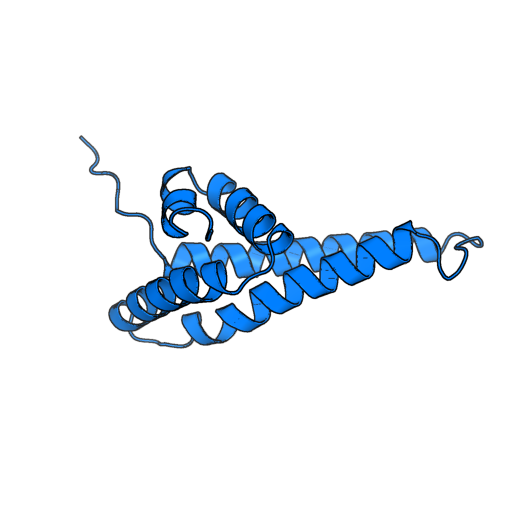 101 ALA A CA 1
ATOM 793 C C . ALA A 1 101 ? 9.641 3.727 4.266 1.00 93.50 101 ALA A C 1
ATOM 795 O O . ALA A 1 101 ? 9.950 4.819 4.726 1.00 93.50 101 ALA A O 1
ATOM 796 N N . ARG A 1 102 ? 8.502 3.532 3.587 1.00 95.12 102 ARG A N 1
ATOM 797 C CA . ARG A 1 102 ? 7.533 4.611 3.347 1.00 95.12 102 ARG A CA 1
ATOM 798 C C . ARG A 1 102 ? 6.894 5.089 4.653 1.00 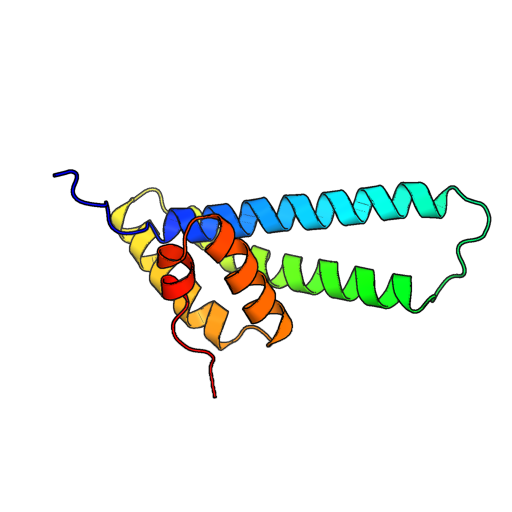95.12 102 ARG A C 1
ATOM 800 O O . ARG A 1 102 ? 6.831 6.285 4.895 1.00 95.12 102 ARG A O 1
ATOM 807 N N . LEU A 1 103 ? 6.441 4.192 5.529 1.00 94.62 103 LEU A N 1
ATOM 808 C CA . LEU A 1 103 ? 5.805 4.616 6.783 1.00 94.62 103 LEU A CA 1
ATOM 809 C C . LEU A 1 103 ? 6.772 5.327 7.737 1.00 94.62 103 LEU A C 1
ATOM 811 O O . LEU A 1 103 ? 6.343 6.243 8.430 1.00 94.62 103 LEU A O 1
ATOM 815 N N . ALA A 1 104 ? 8.060 4.982 7.732 1.00 93.31 104 ALA A N 1
ATOM 816 C CA . ALA A 1 104 ? 9.065 5.703 8.513 1.00 93.31 104 ALA A CA 1
ATOM 817 C C . ALA A 1 104 ? 9.200 7.183 8.093 1.00 93.31 104 ALA A C 1
ATOM 819 O O . ALA A 1 104 ? 9.479 8.029 8.938 1.00 93.31 104 ALA A O 1
ATOM 820 N N . GLU A 1 105 ? 8.923 7.531 6.827 1.00 93.19 105 GLU A N 1
ATOM 821 C CA . GLU A 1 105 ? 8.912 8.929 6.354 1.00 93.19 105 GLU A CA 1
ATOM 822 C C . GLU A 1 105 ? 7.787 9.768 6.991 1.00 93.19 105 GLU A C 1
ATOM 824 O O . GLU A 1 105 ? 7.891 10.993 7.053 1.00 93.19 105 GLU A O 1
ATOM 829 N N . LEU A 1 106 ? 6.722 9.130 7.496 1.00 91.00 106 LEU A N 1
ATOM 830 C CA . LEU A 1 106 ? 5.674 9.796 8.278 1.00 91.00 106 LEU A CA 1
ATOM 831 C C . LEU A 1 106 ? 6.026 9.960 9.763 1.00 91.00 106 LEU A C 1
ATOM 833 O O . LEU A 1 106 ? 5.387 10.770 10.436 1.00 91.00 106 LEU A O 1
ATOM 837 N N . GLY A 1 107 ? 6.994 9.191 10.262 1.00 91.62 107 GLY A N 1
ATOM 838 C CA . GLY A 1 107 ? 7.368 9.081 11.671 1.00 91.62 107 GLY A CA 1
ATOM 839 C C . GLY A 1 107 ? 7.559 7.621 12.088 1.00 91.62 107 GLY A C 1
ATOM 840 O O . GLY A 1 107 ? 6.853 6.731 11.608 1.00 91.62 107 GLY A O 1
ATOM 841 N N . GLU A 1 108 ? 8.497 7.357 13.001 1.00 88.19 108 GLU A N 1
ATOM 842 C CA . GLU A 1 108 ? 8.777 5.992 13.482 1.00 88.19 108 GLU A CA 1
ATOM 843 C C . GLU A 1 108 ? 7.532 5.337 14.108 1.00 88.19 108 GLU A C 1
ATOM 845 O O . GLU A 1 108 ? 7.301 4.145 13.929 1.00 88.19 108 GLU A O 1
ATOM 850 N N . GLU A 1 109 ? 6.637 6.113 14.727 1.00 90.81 109 GLU A N 1
ATOM 851 C CA . GLU A 1 109 ? 5.384 5.592 15.282 1.00 90.81 109 GLU A CA 1
ATOM 852 C C . GLU A 1 109 ? 4.424 5.009 14.225 1.00 90.81 109 GLU A C 1
ATOM 854 O O . GLU A 1 109 ? 3.549 4.208 14.558 1.00 90.81 109 GLU A O 1
ATOM 859 N N . TYR A 1 110 ? 4.563 5.398 12.950 1.00 91.81 110 TYR A N 1
ATOM 860 C CA . TYR A 1 110 ? 3.797 4.818 11.843 1.00 91.81 110 TYR A CA 1
ATOM 861 C C . TYR A 1 110 ? 4.406 3.503 11.365 1.00 91.81 110 TYR A C 1
ATOM 863 O O . TYR A 1 110 ? 3.669 2.614 10.941 1.00 91.81 110 TYR A O 1
ATOM 871 N N . ARG A 1 111 ? 5.730 3.347 11.459 1.00 89.38 111 ARG A N 1
ATOM 872 C CA . ARG A 1 111 ? 6.414 2.084 11.157 1.00 89.38 111 ARG A CA 1
ATOM 873 C C . ARG A 1 111 ? 5.981 0.979 12.119 1.00 89.38 111 ARG A C 1
ATOM 875 O O . ARG A 1 111 ? 5.780 -0.157 11.684 1.00 89.38 111 ARG A O 1
ATOM 882 N N . ASP A 1 112 ? 5.789 1.323 13.389 1.00 89.75 112 ASP A N 1
ATOM 883 C CA . ASP A 1 112 ? 5.360 0.392 14.437 1.00 89.75 112 ASP A CA 1
ATOM 884 C C . ASP A 1 112 ? 3.946 -0.174 14.207 1.00 89.75 112 ASP A C 1
ATOM 886 O O . ASP A 1 112 ? 3.595 -1.212 14.770 1.00 89.75 112 ASP A O 1
ATOM 890 N N . LEU A 1 113 ? 3.138 0.447 13.336 1.00 90.75 113 LEU A N 1
ATOM 891 C CA . LEU A 1 113 ? 1.803 -0.052 12.981 1.00 90.75 113 LEU A CA 1
ATOM 892 C C . LEU A 1 113 ? 1.824 -1.391 12.230 1.00 90.75 113 LEU A C 1
ATOM 894 O O . LEU A 1 113 ? 0.811 -2.085 12.236 1.00 90.75 113 LEU A O 1
ATOM 898 N N . LEU A 1 114 ? 2.938 -1.741 11.581 1.00 87.44 114 LEU A N 1
ATOM 899 C CA . LEU A 1 114 ? 3.075 -2.971 10.789 1.00 87.44 114 LEU A CA 1
ATOM 900 C C . LEU A 1 114 ? 3.398 -4.208 11.641 1.00 87.44 114 LEU A C 1
ATOM 902 O O . LEU A 1 114 ? 3.387 -5.321 11.129 1.00 87.44 114 LEU A O 1
ATOM 906 N N . GLY A 1 115 ? 3.703 -4.028 12.931 1.00 84.62 115 GLY A N 1
ATOM 907 C CA . GLY A 1 115 ? 4.181 -5.114 13.784 1.00 84.62 115 GLY A CA 1
ATOM 908 C C . GLY A 1 115 ? 5.604 -5.588 13.430 1.00 84.62 115 GLY A C 1
ATOM 909 O O . GLY A 1 115 ? 6.306 -4.947 12.632 1.00 84.62 115 GLY A O 1
ATOM 910 N N . 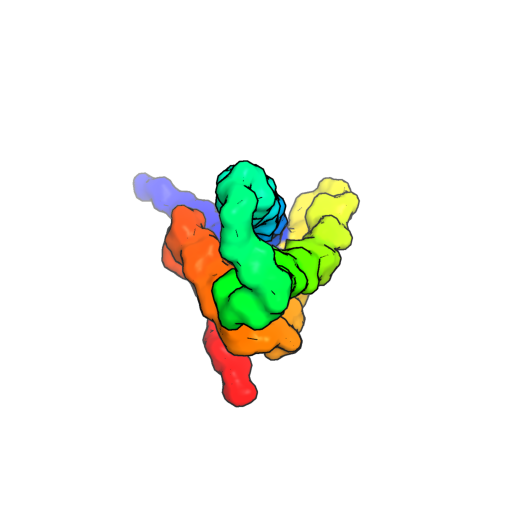PRO A 1 116 ? 6.086 -6.674 14.063 1.00 84.81 116 PRO A N 1
ATOM 911 C CA . PRO A 1 116 ? 7.384 -7.280 13.757 1.00 84.81 116 PRO A CA 1
ATOM 912 C C . PRO A 1 116 ? 7.378 -7.964 12.382 1.00 84.81 116 PRO A C 1
ATOM 914 O O . PRO A 1 116 ? 6.321 -8.212 11.812 1.00 84.81 116 PRO A O 1
ATOM 917 N N . ASP A 1 117 ? 8.558 -8.251 11.826 1.00 82.19 117 ASP A N 1
ATOM 918 C CA . ASP A 1 117 ? 8.626 -9.049 10.597 1.00 82.19 117 ASP A CA 1
ATOM 919 C C . ASP A 1 117 ? 8.119 -10.479 10.872 1.00 82.19 117 ASP A C 1
ATOM 921 O O . ASP A 1 117 ? 8.484 -11.052 11.904 1.00 82.19 117 ASP A O 1
ATOM 925 N N . PRO A 1 118 ? 7.291 -11.057 9.982 1.00 80.38 118 PRO A N 1
ATOM 926 C CA . PRO A 1 118 ? 6.876 -12.453 10.080 1.00 80.38 118 PRO A CA 1
ATOM 927 C C . PRO A 1 118 ? 8.083 -13.393 9.999 1.00 80.38 118 PRO A C 1
ATOM 929 O O . PRO A 1 118 ? 9.032 -13.105 9.262 1.00 80.38 118 PRO A O 1
ATOM 932 N N . ALA A 1 119 ? 8.022 -14.491 10.758 1.00 71.00 119 ALA A N 1
ATOM 933 C CA . ALA A 1 119 ? 9.045 -15.538 10.790 1.00 71.00 119 ALA A CA 1
ATOM 934 C C . ALA A 1 119 ? 9.173 -16.293 9.458 1.00 71.00 119 ALA A C 1
ATOM 936 O O . ALA A 1 119 ? 8.156 -16.406 8.735 1.00 71.00 119 ALA A O 1
#

Sequence (119 aa):
MFRASKPSRSRAVGYLLHQGILEIRAMSAARTLLSTDEGADPGSPYETDYLARIQLIADVCHEFAPVLMNDNRGEREEAAADALSYRFEVTVPEGRRWMRARLAELGEEYRDLLGPDPA

Secondary structure (DSSP, 8-state):
---PPPPPHHHHHHHHHHHHHHHHHHHHHHHHHHHTSTT--TT-HHHHHHHHHHHHHHHHHHHHGGGGG-SSHHHHHHHHHHHHHHHHHHS-HHHHHHHHHHHHHH-HHHHGGG-SPP-

pLDDT: mean 83.55, std 14.07, range [41.81, 96.0]

Foldseek 3Di:
DDDPDQDFLLVLLVQLLVVLVVVLVVLVVVVVVVVVPPPPDPPPPVVVVSVVVNVLSVVLNVLSVVLNVDPDSVSSRVSSLCSLAVVLQPRDPVSVVVSLVSLCVVPNSSSCSNPDHDD